Protein AF-A0A8T5HD40-F1 (afdb_monomer_lite)

Sequence (110 aa):
MDIWLLKLLSPSILRILAPLALILIGFLVEKHYTGRITMFANAIALVTFFMMFDQIPKWAIIYTNLVTALGVVGILSYALKWRLFEAYYTFGKLASSVVTGLIILTFSFT

pLDDT: mean 88.59, std 6.41, range [61.94, 96.31]

Secondary structure (DSSP, 8-state):
---HHHHHS-HHHHHHHHHHHHHHHHHHHTT---HHHHHHHHHHHHHHHHTT-S---HHHHHHHHHHHHHHHHHHHHHHTTPPPPHHHHHHHGGG-HHHHHHHHHHHHT-

Radius of gyration: 13.72 Å; chains: 1; bounding box: 36×22×33 Å

Structure (mmCIF, N/CA/C/O backbone):
data_AF-A0A8T5HD40-F1
#
_entry.id   AF-A0A8T5HD40-F1
#
loop_
_atom_site.group_PDB
_atom_site.id
_atom_site.type_symbol
_atom_site.label_atom_id
_atom_site.label_alt_id
_atom_site.label_comp_id
_atom_site.label_asym_id
_atom_site.label_entity_id
_atom_site.label_seq_id
_atom_site.pdbx_PDB_ins_code
_atom_site.Cartn_x
_atom_site.Cartn_y
_atom_site.Cartn_z
_atom_site.occupancy
_atom_site.B_iso_or_equiv
_atom_site.auth_seq_id
_atom_site.auth_comp_id
_atom_site.auth_asym_id
_atom_site.auth_atom_id
_atom_site.pdbx_PDB_model_num
ATOM 1 N N . MET A 1 1 ? -14.788 7.839 7.011 1.00 63.75 1 MET A N 1
ATOM 2 C CA . MET A 1 1 ? -13.569 6.995 7.003 1.00 63.75 1 MET A CA 1
ATOM 3 C C . MET A 1 1 ? -12.386 7.803 6.492 1.00 63.75 1 MET A C 1
ATOM 5 O O . MET A 1 1 ? -12.549 8.500 5.501 1.00 63.75 1 MET A O 1
ATOM 9 N N . ASP A 1 2 ? -11.219 7.719 7.139 1.00 86.94 2 ASP A N 1
ATOM 10 C CA . ASP A 1 2 ? -10.025 8.532 6.817 1.00 86.94 2 ASP A CA 1
ATOM 11 C C . ASP A 1 2 ? -8.983 7.841 5.921 1.00 86.94 2 ASP A C 1
ATOM 13 O O . ASP A 1 2 ? -7.892 8.370 5.699 1.00 86.94 2 ASP A O 1
ATOM 17 N N . ILE A 1 3 ? -9.323 6.680 5.356 1.00 88.19 3 ILE A N 1
ATOM 18 C CA . ILE A 1 3 ? -8.494 6.023 4.341 1.00 88.19 3 ILE A CA 1
ATOM 19 C C . ILE A 1 3 ? -8.555 6.858 3.057 1.00 88.19 3 ILE A C 1
ATOM 21 O O . ILE A 1 3 ? -9.631 7.057 2.490 1.00 88.19 3 ILE A O 1
ATOM 25 N N . TRP A 1 4 ? -7.409 7.359 2.597 1.00 90.50 4 TRP A N 1
ATOM 26 C CA . TRP A 1 4 ? -7.347 8.346 1.512 1.00 90.50 4 TRP A CA 1
ATOM 27 C C . TRP A 1 4 ? -7.891 7.805 0.194 1.00 90.50 4 TRP A C 1
ATOM 29 O O . TRP A 1 4 ? -8.632 8.500 -0.498 1.00 90.50 4 TRP A O 1
ATOM 39 N N . LEU A 1 5 ? -7.584 6.545 -0.121 1.00 85.06 5 LEU A N 1
ATOM 40 C CA . LEU A 1 5 ? -8.019 5.927 -1.371 1.00 85.06 5 LEU A CA 1
ATOM 41 C C . LEU A 1 5 ? -9.550 5.807 -1.455 1.00 85.06 5 LEU A C 1
ATOM 43 O O . LEU A 1 5 ? -10.115 5.971 -2.532 1.00 85.06 5 LEU A O 1
ATOM 47 N N . LEU A 1 6 ? -10.226 5.617 -0.315 1.00 87.25 6 LEU A N 1
ATOM 48 C CA . LEU A 1 6 ? -11.690 5.565 -0.245 1.00 87.25 6 LEU A CA 1
ATOM 49 C C . LEU A 1 6 ? -12.347 6.927 -0.462 1.00 87.25 6 LEU A C 1
ATOM 51 O O . LEU A 1 6 ? -13.470 6.987 -0.947 1.00 87.25 6 LEU A O 1
ATOM 55 N N . LYS A 1 7 ? -11.655 8.017 -0.112 1.00 88.06 7 LYS A N 1
ATOM 56 C CA . LYS A 1 7 ? -12.136 9.383 -0.365 1.00 88.06 7 LYS A CA 1
ATOM 57 C C . LYS A 1 7 ? -11.908 9.819 -1.811 1.00 88.06 7 LYS A C 1
ATOM 59 O O . LYS A 1 7 ? -12.662 10.638 -2.321 1.00 88.06 7 LYS A O 1
ATOM 64 N N . LEU A 1 8 ? -10.846 9.316 -2.439 1.00 89.12 8 LEU A N 1
ATOM 65 C CA . LEU A 1 8 ? -10.427 9.739 -3.775 1.00 89.12 8 LEU A CA 1
ATOM 66 C C . LEU A 1 8 ? -11.244 9.077 -4.893 1.00 89.12 8 LEU A C 1
ATOM 68 O O . LEU A 1 8 ? -11.436 9.674 -5.949 1.00 89.12 8 LEU A O 1
ATOM 72 N N . LEU A 1 9 ? -11.690 7.837 -4.685 1.00 88.62 9 LEU A N 1
ATOM 73 C CA . LEU A 1 9 ? -12.346 7.031 -5.713 1.00 88.62 9 LEU A CA 1
ATOM 74 C C . LEU A 1 9 ? -13.870 7.045 -5.568 1.00 88.62 9 LEU A C 1
ATOM 76 O O . LEU A 1 9 ? -14.409 7.072 -4.465 1.00 88.62 9 LEU A O 1
ATOM 80 N N . SER A 1 10 ? -14.577 6.971 -6.699 1.00 89.44 10 SER A N 1
ATOM 81 C CA . SER A 1 10 ? -16.037 6.848 -6.690 1.00 89.44 10 SER A CA 1
ATOM 82 C C . SER A 1 10 ? -16.480 5.460 -6.195 1.00 89.44 10 SER A C 1
ATOM 84 O O . SER A 1 10 ? -15.748 4.480 -6.375 1.00 89.44 10 SER A O 1
ATOM 86 N N . PRO A 1 11 ? -17.700 5.319 -5.636 1.00 86.69 11 PRO A N 1
ATOM 87 C CA . PRO A 1 11 ? -18.199 4.032 -5.141 1.00 86.69 11 PRO A CA 1
ATOM 88 C C . PRO A 1 11 ? -18.180 2.916 -6.193 1.00 86.69 11 PRO A C 1
ATOM 90 O O . PRO A 1 11 ? -17.875 1.767 -5.877 1.00 86.69 11 PRO A O 1
ATOM 93 N N . SER A 1 12 ? -18.464 3.251 -7.454 1.00 87.38 12 SER A N 1
ATOM 94 C CA . SER A 1 12 ? -18.420 2.301 -8.570 1.00 87.38 12 SER A CA 1
ATOM 95 C C . SER A 1 12 ? -17.008 1.771 -8.812 1.00 87.38 12 SER A C 1
ATOM 97 O O . SER A 1 12 ? -16.844 0.573 -9.019 1.00 87.38 12 SER A O 1
ATOM 99 N N . ILE A 1 13 ? -15.991 2.639 -8.738 1.00 86.31 13 ILE A N 1
ATOM 100 C CA . ILE A 1 13 ? -14.583 2.250 -8.908 1.00 86.31 13 ILE A CA 1
ATOM 101 C C . ILE A 1 13 ? -14.123 1.396 -7.726 1.00 86.31 13 ILE A C 1
ATOM 103 O O . ILE A 1 13 ? -13.447 0.389 -7.921 1.00 86.31 13 ILE A O 1
ATOM 107 N N . LEU A 1 14 ? -14.524 1.755 -6.506 1.00 87.94 14 LEU A N 1
ATOM 108 C CA . LEU A 1 14 ? -14.160 1.012 -5.303 1.00 87.94 14 LEU A CA 1
ATOM 109 C C . LEU A 1 14 ? -14.637 -0.451 -5.342 1.00 87.94 14 LEU A C 1
ATOM 111 O O . LEU A 1 14 ? -13.889 -1.343 -4.947 1.00 87.94 14 LEU A O 1
ATOM 115 N N . ARG A 1 15 ? -15.830 -0.725 -5.891 1.00 85.94 15 ARG A N 1
ATOM 116 C CA . ARG A 1 15 ? -16.360 -2.098 -6.047 1.00 85.94 15 ARG A CA 1
ATOM 117 C C . ARG A 1 15 ? -15.536 -2.975 -6.989 1.00 85.94 15 ARG A C 1
ATOM 119 O O . ARG A 1 15 ? -15.520 -4.191 -6.828 1.00 85.94 15 ARG A O 1
ATOM 126 N N . ILE A 1 16 ? -14.864 -2.371 -7.965 1.00 86.88 16 ILE A N 1
ATOM 127 C CA . ILE A 1 16 ? -14.035 -3.079 -8.949 1.00 86.88 16 ILE A CA 1
ATOM 128 C C . ILE A 1 16 ? -12.536 -2.917 -8.677 1.00 86.88 16 ILE A C 1
ATOM 130 O O . ILE A 1 16 ? -11.722 -3.390 -9.464 1.00 86.88 16 I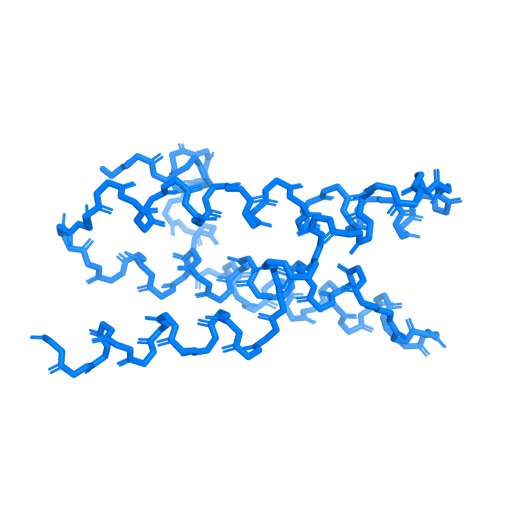LE A O 1
ATOM 134 N N . LEU A 1 17 ? -12.153 -2.294 -7.559 1.00 88.25 17 LEU A N 1
ATOM 135 C CA . LEU A 1 17 ? -10.762 -1.978 -7.242 1.00 88.25 17 LEU A CA 1
ATOM 136 C C . LEU A 1 17 ? -9.882 -3.232 -7.145 1.00 88.25 17 LEU A C 1
ATOM 138 O O . LEU A 1 17 ? -8.806 -3.263 -7.737 1.00 88.25 17 LEU A O 1
ATOM 142 N N . ALA A 1 18 ? -10.340 -4.273 -6.441 1.00 87.69 18 ALA A N 1
ATOM 143 C CA . ALA A 1 18 ? -9.610 -5.540 -6.341 1.00 87.69 18 ALA A CA 1
ATOM 144 C C . ALA A 1 18 ? -9.474 -6.254 -7.705 1.00 87.69 18 ALA A C 1
ATOM 146 O O . ALA A 1 18 ? -8.345 -6.578 -8.078 1.00 87.69 18 ALA A O 1
ATOM 147 N N . PRO A 1 19 ? -10.551 -6.439 -8.498 1.00 83.56 19 PRO A N 1
ATOM 148 C CA . PRO A 1 19 ? -10.439 -6.942 -9.869 1.00 83.56 19 PRO A CA 1
ATOM 149 C C . PRO A 1 19 ? -9.498 -6.122 -10.765 1.00 83.56 19 PRO A C 1
ATOM 151 O O . PRO A 1 19 ? -8.672 -6.694 -11.473 1.00 83.56 19 PRO A O 1
ATOM 154 N N . LEU A 1 20 ? -9.568 -4.787 -10.716 1.00 85.56 20 LEU A N 1
ATOM 155 C CA . LEU A 1 20 ? -8.677 -3.910 -11.484 1.00 85.56 20 LEU A CA 1
ATOM 156 C C . LEU A 1 20 ? -7.214 -4.079 -11.066 1.00 85.56 20 LEU A C 1
ATOM 158 O O . LEU A 1 20 ? -6.332 -4.162 -11.920 1.00 85.56 20 LEU A O 1
ATOM 162 N N . ALA A 1 21 ? -6.954 -4.159 -9.760 1.00 89.75 21 ALA A N 1
ATOM 163 C CA . ALA A 1 21 ? -5.618 -4.410 -9.242 1.00 89.75 21 ALA A CA 1
ATOM 164 C C . ALA A 1 21 ? -5.083 -5.768 -9.701 1.00 89.75 21 ALA A C 1
ATOM 166 O O . ALA A 1 21 ? -3.924 -5.851 -10.094 1.00 89.75 21 ALA A O 1
ATOM 167 N N . LEU A 1 22 ? -5.920 -6.809 -9.714 1.00 88.00 22 LEU A N 1
ATOM 168 C CA . LEU A 1 22 ? -5.541 -8.133 -10.204 1.00 88.00 22 LEU A CA 1
ATOM 169 C C . LEU A 1 22 ? -5.135 -8.099 -11.684 1.00 88.00 22 LEU A C 1
ATOM 171 O O . LEU A 1 22 ? -4.093 -8.651 -12.033 1.00 88.00 22 LEU A O 1
ATOM 175 N N . ILE A 1 23 ? -5.905 -7.415 -12.537 1.00 85.31 23 ILE A N 1
ATOM 176 C CA . ILE A 1 23 ? -5.574 -7.239 -13.963 1.00 85.31 23 ILE A CA 1
ATOM 177 C C . ILE A 1 23 ? -4.236 -6.508 -14.119 1.00 85.31 23 ILE A C 1
ATOM 179 O O . ILE A 1 23 ? -3.366 -6.953 -14.867 1.00 85.31 23 ILE A O 1
ATOM 183 N N . LEU A 1 24 ? -4.049 -5.407 -13.384 1.00 85.06 24 LEU A N 1
ATOM 184 C CA . LEU A 1 24 ? -2.817 -4.620 -13.422 1.00 85.06 24 LEU A CA 1
ATOM 185 C C . LEU A 1 24 ? -1.603 -5.440 -12.965 1.00 85.06 24 LEU A C 1
ATOM 187 O O . LEU A 1 24 ? -0.546 -5.384 -13.591 1.00 85.06 24 LEU A O 1
ATOM 191 N N . ILE A 1 25 ? -1.755 -6.212 -11.887 1.00 87.69 25 ILE A N 1
ATOM 192 C CA . ILE A 1 25 ? -0.725 -7.124 -11.389 1.00 87.69 25 ILE A CA 1
ATOM 193 C C . ILE A 1 25 ? -0.407 -8.171 -12.456 1.00 87.69 25 ILE A C 1
ATOM 195 O O . ILE A 1 25 ? 0.761 -8.312 -12.794 1.00 87.69 25 ILE A O 1
ATOM 199 N N . GLY A 1 26 ? -1.403 -8.853 -13.027 1.00 81.75 26 GLY A N 1
ATOM 200 C CA . GLY A 1 26 ? -1.191 -9.853 -14.080 1.00 81.75 26 GLY A CA 1
ATOM 201 C C . GLY A 1 26 ? -0.365 -9.294 -15.239 1.00 81.75 26 GLY A C 1
ATOM 202 O O . GLY A 1 26 ? 0.715 -9.804 -15.528 1.00 81.75 26 GLY A O 1
ATOM 203 N N . PHE A 1 27 ? -0.789 -8.151 -15.782 1.00 81.12 27 PHE A N 1
ATOM 204 C CA . PHE A 1 27 ? -0.093 -7.466 -16.872 1.00 81.12 27 PHE A CA 1
ATOM 205 C C . PHE A 1 27 ? 1.371 -7.113 -16.548 1.00 81.12 27 PHE A C 1
ATOM 207 O O . PHE A 1 27 ? 2.252 -7.211 -17.403 1.00 81.12 27 PHE A O 1
ATOM 214 N N . LEU A 1 28 ? 1.657 -6.686 -15.314 1.00 80.50 28 LEU A N 1
ATOM 215 C CA . LEU A 1 28 ? 3.011 -6.303 -14.904 1.00 80.50 28 LEU A CA 1
ATOM 216 C C . LEU A 1 28 ? 3.893 -7.510 -14.554 1.00 80.50 28 LEU A C 1
ATOM 218 O O . LEU A 1 28 ? 5.103 -7.477 -14.779 1.00 80.50 28 LEU A O 1
ATOM 222 N N . VAL A 1 29 ? 3.310 -8.567 -13.995 1.00 82.50 29 VAL A N 1
ATOM 223 C CA . VAL A 1 29 ? 4.034 -9.717 -13.436 1.00 82.50 29 VAL A CA 1
ATOM 224 C C . VAL A 1 29 ? 4.389 -10.762 -14.481 1.00 82.50 29 VAL A C 1
ATOM 226 O O . VAL A 1 29 ? 5.368 -11.479 -14.272 1.00 82.50 29 VAL A O 1
ATOM 229 N N . GLU A 1 30 ? 3.683 -10.803 -15.614 1.00 69.75 30 GLU A N 1
ATOM 230 C CA . GLU A 1 30 ? 3.966 -11.699 -16.750 1.00 69.75 30 GLU A CA 1
ATOM 231 C C . GLU A 1 30 ? 5.443 -11.705 -17.187 1.00 69.75 30 GLU A C 1
ATOM 233 O O . GLU A 1 30 ? 5.905 -12.665 -17.797 1.00 69.75 30 GLU A O 1
ATOM 238 N N . LYS A 1 31 ? 6.213 -10.665 -16.836 1.00 63.88 31 LYS A N 1
ATOM 239 C CA . LYS A 1 31 ? 7.665 -10.609 -17.044 1.00 63.88 31 LYS A CA 1
ATOM 240 C C . LYS A 1 31 ? 8.462 -10.986 -15.795 1.00 63.88 31 LYS A C 1
ATOM 242 O O . LYS A 1 31 ? 9.294 -11.884 -15.868 1.00 63.88 31 LYS A O 1
ATOM 247 N N . HIS A 1 32 ? 8.232 -10.312 -14.659 1.00 74.06 32 HIS A N 1
ATOM 248 C CA . HIS A 1 32 ? 8.932 -10.581 -13.394 1.00 74.06 32 HIS A CA 1
ATOM 249 C C . HIS A 1 32 ? 8.108 -10.178 -12.163 1.00 74.06 32 HIS A C 1
ATOM 251 O O . HIS A 1 32 ? 7.771 -9.001 -11.997 1.00 74.06 32 HIS A O 1
ATOM 257 N N . TYR A 1 33 ? 7.893 -11.116 -11.236 1.00 73.75 33 TYR A N 1
ATOM 258 C CA . TYR A 1 33 ? 7.319 -10.820 -9.922 1.00 73.75 33 TYR A CA 1
ATOM 259 C C . TYR A 1 33 ? 8.359 -10.162 -9.008 1.00 73.75 33 TYR A C 1
ATOM 261 O O . TYR A 1 33 ? 9.460 -10.680 -8.829 1.00 73.75 33 TYR A O 1
ATOM 269 N N . THR A 1 34 ? 8.024 -9.014 -8.414 1.00 83.69 34 THR A N 1
ATOM 270 C CA . THR A 1 34 ? 8.912 -8.309 -7.474 1.00 83.69 34 THR A CA 1
ATOM 271 C C . THR A 1 34 ? 8.144 -7.853 -6.242 1.00 83.69 34 THR A C 1
ATOM 273 O O . THR A 1 34 ? 6.940 -7.613 -6.311 1.00 83.69 34 THR A O 1
ATOM 276 N N . GLY A 1 35 ? 8.850 -7.645 -5.125 1.00 83.25 35 GLY A N 1
ATOM 277 C CA . GLY A 1 35 ? 8.230 -7.200 -3.870 1.00 83.25 35 GLY A CA 1
ATOM 278 C C . GLY A 1 35 ? 7.430 -5.894 -3.986 1.00 83.25 35 GLY A C 1
ATOM 279 O O . GLY A 1 35 ? 6.483 -5.697 -3.236 1.00 83.25 35 GLY A O 1
ATOM 280 N N . ARG A 1 36 ? 7.745 -5.029 -4.962 1.00 89.94 36 ARG A N 1
ATOM 281 C CA . ARG A 1 36 ? 6.984 -3.801 -5.264 1.00 89.94 36 ARG A CA 1
ATOM 282 C C . ARG A 1 36 ? 5.544 -4.091 -5.684 1.00 89.94 36 ARG A C 1
ATOM 284 O O . ARG A 1 36 ? 4.634 -3.377 -5.276 1.00 89.94 36 ARG A O 1
ATOM 291 N N . ILE A 1 37 ? 5.347 -5.154 -6.463 1.00 90.50 37 ILE A N 1
ATOM 292 C CA . ILE A 1 37 ? 4.018 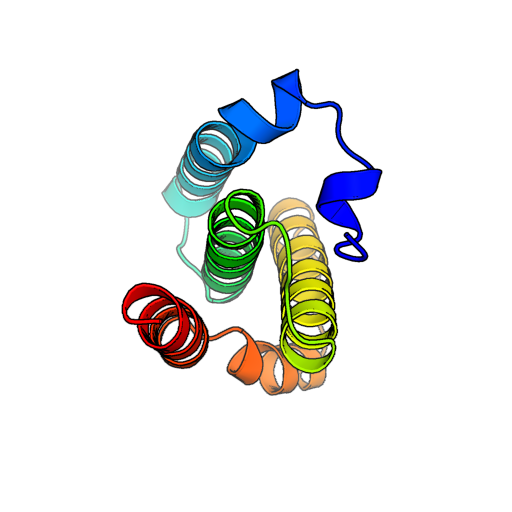-5.590 -6.890 1.00 90.50 37 ILE A CA 1
ATOM 293 C C . ILE A 1 37 ? 3.249 -6.175 -5.704 1.00 90.50 37 ILE A C 1
ATOM 295 O O . ILE A 1 37 ? 2.084 -5.842 -5.503 1.00 90.50 37 ILE A O 1
ATOM 299 N N . THR A 1 38 ? 3.920 -6.966 -4.864 1.00 90.25 38 THR A N 1
ATOM 300 C CA . THR A 1 38 ? 3.332 -7.510 -3.634 1.00 90.25 38 THR A CA 1
ATOM 301 C C . THR A 1 38 ? 2.857 -6.406 -2.688 1.00 90.25 38 THR A C 1
ATOM 303 O O . THR A 1 38 ? 1.752 -6.485 -2.163 1.00 90.25 38 THR A O 1
ATOM 306 N N . MET A 1 39 ? 3.651 -5.345 -2.500 1.00 93.19 39 MET A N 1
ATOM 307 C CA . MET A 1 39 ? 3.260 -4.200 -1.664 1.00 93.19 39 MET A CA 1
ATOM 308 C C . MET A 1 39 ? 1.991 -3.516 -2.182 1.00 93.19 39 MET A C 1
ATOM 310 O O . MET A 1 39 ? 1.119 -3.162 -1.391 1.00 93.19 39 MET A O 1
ATOM 314 N N . PHE A 1 40 ? 1.860 -3.360 -3.502 1.00 95.06 40 PHE A N 1
ATOM 315 C CA . PHE A 1 40 ? 0.637 -2.835 -4.105 1.00 95.06 40 PHE A CA 1
ATOM 316 C C . PHE A 1 40 ? -0.559 -3.770 -3.890 1.00 95.06 40 PHE A C 1
ATOM 318 O O . PHE A 1 40 ? -1.615 -3.314 -3.463 1.00 95.06 40 PHE A O 1
ATOM 325 N N . ALA A 1 41 ? -0.390 -5.075 -4.111 1.00 94.50 41 ALA A N 1
ATOM 326 C CA . ALA A 1 41 ? -1.448 -6.055 -3.868 1.00 94.50 41 ALA A CA 1
ATOM 327 C C . ALA A 1 41 ? -1.954 -6.001 -2.414 1.00 94.50 41 ALA A C 1
ATOM 329 O O . ALA A 1 41 ? -3.158 -5.942 -2.169 1.00 94.50 41 ALA A O 1
ATOM 330 N N . ASN A 1 42 ? -1.028 -5.934 -1.455 1.00 94.50 42 ASN A N 1
ATOM 331 C CA . ASN A 1 42 ? -1.331 -5.847 -0.028 1.00 94.50 42 ASN A CA 1
ATOM 332 C C . ASN A 1 42 ? -2.050 -4.537 0.342 1.00 94.50 42 ASN A C 1
ATOM 334 O O . ASN A 1 42 ? -2.984 -4.556 1.142 1.00 94.50 42 ASN A O 1
ATOM 338 N N . ALA A 1 43 ? -1.669 -3.409 -0.267 1.00 95.75 43 ALA A N 1
ATOM 339 C CA . ALA A 1 43 ? -2.392 -2.148 -0.110 1.00 95.75 43 ALA A CA 1
ATOM 340 C C . ALA A 1 43 ? -3.856 -2.268 -0.541 1.00 95.75 43 ALA A C 1
ATOM 342 O O . ALA A 1 43 ? -4.756 -1.874 0.199 1.00 95.75 43 ALA A O 1
ATOM 343 N N . ILE A 1 44 ? -4.098 -2.844 -1.720 1.00 96.31 44 ILE A N 1
ATOM 344 C CA . ILE A 1 44 ? -5.457 -3.025 -2.231 1.00 96.31 44 ILE A CA 1
ATOM 345 C C . ILE A 1 44 ? -6.250 -3.990 -1.346 1.00 96.31 44 ILE A C 1
ATOM 347 O O . ILE A 1 44 ? -7.414 -3.715 -1.057 1.00 96.31 44 ILE A O 1
ATOM 351 N N . ALA A 1 45 ? -5.625 -5.062 -0.853 1.00 94.62 45 ALA A N 1
ATOM 352 C CA . ALA A 1 45 ? -6.256 -5.978 0.094 1.00 94.62 45 ALA A CA 1
ATOM 353 C C . ALA A 1 45 ? -6.719 -5.254 1.370 1.00 94.62 45 ALA A C 1
ATOM 355 O O . ALA A 1 45 ? -7.876 -5.390 1.753 1.00 94.62 45 ALA A O 1
ATOM 356 N N . LEU A 1 46 ? -5.869 -4.421 1.985 1.00 94.38 46 LEU A N 1
ATOM 357 C CA . LEU A 1 46 ? -6.242 -3.649 3.180 1.00 94.38 46 LEU A CA 1
ATOM 358 C C . LEU A 1 46 ? -7.370 -2.660 2.898 1.00 94.38 46 LEU A C 1
ATOM 360 O O . LEU A 1 46 ? -8.334 -2.598 3.657 1.00 94.38 46 LEU A O 1
ATOM 364 N N . VAL A 1 47 ? -7.262 -1.889 1.812 1.00 94.56 47 VAL A N 1
ATOM 365 C CA . VAL A 1 47 ? -8.272 -0.881 1.468 1.00 94.56 47 VAL A CA 1
ATOM 366 C C . VAL A 1 47 ? -9.624 -1.546 1.232 1.00 94.56 47 VAL A C 1
ATOM 368 O O . VAL A 1 47 ? -10.617 -1.109 1.804 1.00 94.56 47 VAL A O 1
ATOM 371 N N . THR A 1 48 ? -9.664 -2.608 0.428 1.00 93.69 48 THR A N 1
ATOM 372 C CA . THR A 1 48 ? -10.915 -3.309 0.102 1.00 93.69 48 THR A CA 1
ATOM 373 C C . THR A 1 48 ? -11.488 -4.075 1.289 1.00 93.69 48 THR A C 1
ATOM 375 O O . THR A 1 48 ? -12.704 -4.101 1.449 1.00 93.69 48 THR A O 1
ATOM 378 N N . PHE A 1 49 ? -10.644 -4.624 2.164 1.00 93.12 49 PHE A N 1
ATOM 379 C CA . PHE A 1 49 ? -11.094 -5.246 3.405 1.00 93.12 49 PHE A CA 1
ATOM 380 C C . PHE A 1 49 ? -11.749 -4.223 4.341 1.00 93.12 49 PHE A C 1
ATOM 382 O O . PHE A 1 49 ? -12.893 -4.392 4.760 1.00 93.12 49 PHE A O 1
ATOM 389 N N . PHE A 1 50 ? -11.060 -3.112 4.614 1.00 93.12 50 PHE A N 1
ATOM 390 C CA . PHE A 1 50 ? -11.558 -2.092 5.533 1.00 93.12 50 PHE A CA 1
ATOM 391 C C . PHE A 1 50 ? -12.746 -1.291 4.987 1.00 93.12 50 PHE A C 1
ATOM 393 O O . PHE A 1 50 ? -13.445 -0.661 5.773 1.00 93.12 50 PHE A O 1
ATOM 400 N N . MET A 1 51 ? -13.040 -1.344 3.683 1.00 89.69 51 MET A N 1
ATOM 401 C CA . MET A 1 51 ? -14.281 -0.783 3.127 1.00 89.69 51 MET A CA 1
ATOM 402 C C . MET A 1 51 ? -15.557 -1.339 3.758 1.00 89.69 51 MET A C 1
ATOM 404 O O . MET A 1 51 ? -16.581 -0.665 3.714 1.00 89.69 51 MET A O 1
ATOM 408 N N . MET A 1 52 ? -15.511 -2.559 4.293 1.00 86.62 52 MET A N 1
ATOM 409 C CA . MET A 1 52 ? -16.681 -3.238 4.855 1.00 86.62 52 MET A CA 1
ATOM 410 C C . MET A 1 52 ? -16.974 -2.834 6.309 1.00 86.62 52 MET A C 1
ATOM 412 O O . MET A 1 52 ? -17.962 -3.293 6.871 1.00 86.62 52 MET A O 1
ATOM 416 N N . PHE A 1 53 ? -16.130 -1.995 6.919 1.00 88.00 53 PHE A N 1
ATOM 417 C CA . PHE A 1 53 ? -16.224 -1.615 8.327 1.00 88.00 53 PHE A CA 1
ATOM 418 C C . PHE A 1 53 ? -16.655 -0.154 8.483 1.00 88.00 53 PHE A C 1
ATOM 420 O O . PHE A 1 53 ? -16.013 0.752 7.951 1.00 88.00 53 PHE A O 1
ATOM 427 N N . ASP A 1 54 ? -17.681 0.090 9.300 1.00 83.88 54 ASP A N 1
ATOM 428 C CA . ASP A 1 54 ? -18.141 1.450 9.614 1.00 83.88 54 ASP A CA 1
ATOM 429 C C . ASP A 1 54 ? -17.182 2.191 10.560 1.00 83.88 54 ASP A C 1
ATOM 431 O O . ASP A 1 54 ? -16.996 3.409 10.464 1.00 83.88 54 ASP A O 1
ATOM 435 N N . GLN A 1 55 ? -16.543 1.455 11.474 1.00 86.38 55 GLN A N 1
ATOM 436 C CA . GLN A 1 55 ? -15.596 1.991 12.447 1.00 86.38 55 GLN A CA 1
ATOM 437 C C . GLN A 1 55 ? -14.255 1.272 12.342 1.00 86.38 55 GLN A C 1
ATOM 439 O O . GLN A 1 55 ? -14.166 0.057 12.482 1.00 86.38 55 GLN A O 1
ATOM 444 N N . ILE A 1 56 ? -13.194 2.049 12.121 1.00 90.38 56 ILE A N 1
ATOM 445 C CA . ILE A 1 56 ? -11.824 1.547 12.012 1.00 90.38 56 ILE A CA 1
ATOM 446 C C . ILE A 1 56 ? -10.968 2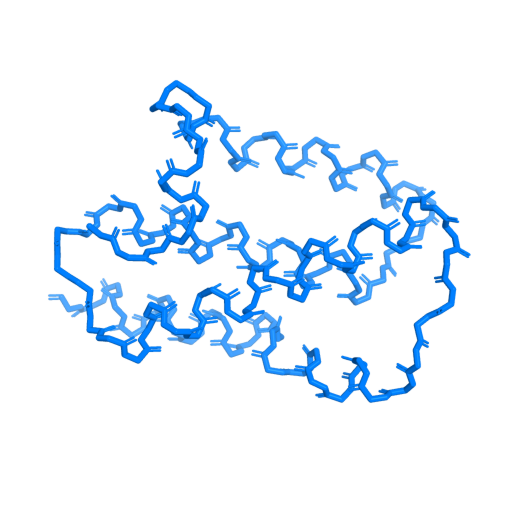.315 13.021 1.00 90.38 56 ILE A C 1
ATOM 448 O O . ILE A 1 56 ? -10.995 3.552 13.023 1.00 90.38 56 ILE A O 1
ATOM 452 N N . PRO A 1 57 ? -10.183 1.638 13.8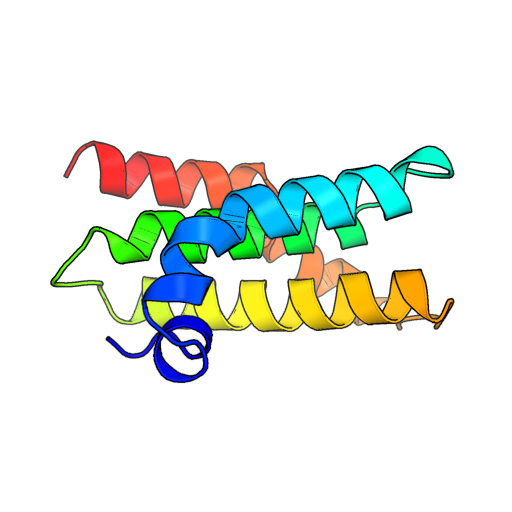74 1.00 91.25 57 PRO A N 1
ATOM 453 C CA . PRO A 1 57 ? -9.309 2.321 14.812 1.00 91.25 57 PRO A CA 1
ATOM 454 C C . PRO A 1 57 ? -8.226 3.110 14.066 1.00 91.25 57 PRO A C 1
ATOM 456 O O . PRO A 1 57 ? -7.681 2.668 13.053 1.00 91.25 57 PRO A O 1
ATOM 459 N N . LYS A 1 58 ? -7.874 4.288 14.595 1.00 92.44 58 LYS A N 1
ATOM 460 C CA . LYS A 1 58 ? -6.983 5.260 13.928 1.00 92.44 58 LYS A CA 1
ATOM 461 C C . LYS A 1 58 ? -5.648 4.664 13.470 1.00 92.44 58 LYS A C 1
ATOM 463 O O . LYS A 1 58 ? -5.163 5.014 12.398 1.00 92.44 58 LYS A O 1
ATOM 468 N N . TRP A 1 59 ? -5.064 3.757 14.252 1.00 92.94 59 TRP A N 1
ATOM 469 C CA . TRP A 1 59 ? -3.790 3.122 13.907 1.00 92.94 59 TRP A CA 1
ATOM 470 C C . TRP A 1 59 ? -3.887 2.284 12.620 1.00 92.94 59 TRP A C 1
ATOM 472 O O . TRP A 1 59 ? -2.972 2.328 11.800 1.00 92.94 59 TRP A O 1
ATOM 482 N N . ALA A 1 60 ? -5.007 1.586 12.400 1.00 92.19 60 ALA A N 1
ATOM 483 C CA . ALA A 1 60 ? -5.222 0.756 11.216 1.00 92.19 60 ALA A CA 1
ATOM 484 C C . ALA A 1 60 ? -5.437 1.621 9.967 1.00 92.19 60 ALA A C 1
ATOM 486 O O . ALA A 1 60 ? -4.957 1.283 8.884 1.00 92.19 60 ALA A O 1
ATOM 487 N N . ILE A 1 61 ? -6.070 2.790 10.126 1.00 93.81 61 ILE A N 1
ATOM 488 C CA . ILE A 1 61 ? -6.192 3.797 9.063 1.00 93.81 61 ILE A CA 1
ATOM 489 C C . ILE A 1 61 ? -4.807 4.308 8.648 1.00 93.81 61 ILE A C 1
ATOM 491 O O . ILE A 1 61 ? -4.485 4.322 7.460 1.00 93.81 61 ILE A O 1
ATOM 495 N N . ILE A 1 62 ? -3.975 4.704 9.619 1.00 94.62 62 ILE A N 1
ATOM 496 C CA . ILE A 1 62 ? -2.614 5.202 9.360 1.00 9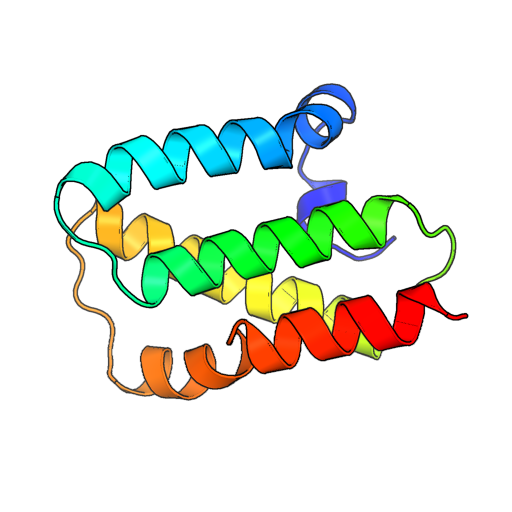4.62 62 ILE A CA 1
ATOM 497 C C . ILE A 1 62 ? -1.784 4.129 8.654 1.00 94.62 62 ILE A C 1
ATOM 499 O O . ILE A 1 62 ? -1.156 4.413 7.634 1.00 94.62 62 ILE A O 1
ATOM 503 N N . TYR A 1 63 ? -1.825 2.895 9.160 1.00 94.69 63 TYR A N 1
ATOM 504 C CA . TYR A 1 63 ? -1.127 1.766 8.555 1.00 94.69 63 TYR A CA 1
ATOM 505 C C . TYR A 1 63 ? -1.583 1.526 7.109 1.00 94.69 63 TYR A C 1
ATOM 507 O O . TYR A 1 63 ? -0.751 1.458 6.206 1.00 94.69 63 TYR A O 1
ATOM 515 N N . THR A 1 64 ? -2.896 1.488 6.867 1.00 95.25 64 THR A N 1
ATOM 516 C CA . THR A 1 64 ? -3.462 1.285 5.524 1.00 95.25 64 THR A CA 1
ATOM 517 C C . THR A 1 64 ? -3.034 2.393 4.563 1.00 95.25 64 THR A C 1
ATOM 519 O O . THR A 1 64 ? -2.632 2.102 3.437 1.00 95.25 64 THR A O 1
ATOM 522 N N . ASN A 1 65 ? -3.044 3.656 4.998 1.00 96.25 65 ASN A N 1
ATOM 523 C CA . ASN A 1 65 ? -2.586 4.782 4.179 1.00 96.25 65 ASN A CA 1
ATOM 524 C C . ASN A 1 65 ? -1.081 4.694 3.866 1.00 96.25 65 ASN A C 1
ATOM 526 O O . ASN A 1 65 ? -0.684 4.927 2.724 1.00 96.25 65 ASN A O 1
ATOM 530 N N . LEU A 1 66 ? -0.248 4.310 4.839 1.00 95.12 66 LEU A N 1
ATOM 531 C CA . LEU A 1 66 ? 1.195 4.140 4.642 1.00 95.12 66 LEU A CA 1
ATOM 532 C C . LEU A 1 66 ? 1.504 3.009 3.651 1.00 95.12 66 LEU A C 1
ATOM 534 O O . LEU A 1 66 ? 2.265 3.209 2.704 1.00 95.12 66 LEU A O 1
ATOM 538 N N . VAL A 1 67 ? 0.872 1.845 3.822 1.00 95.31 67 VAL A N 1
ATOM 539 C CA . VAL A 1 67 ? 1.010 0.713 2.891 1.00 95.31 67 VAL A CA 1
ATOM 540 C C . VAL A 1 67 ? 0.495 1.090 1.502 1.00 95.31 67 VAL A C 1
ATOM 542 O O . VAL A 1 67 ? 1.142 0.768 0.509 1.00 95.31 67 VAL A O 1
ATOM 545 N N . THR A 1 68 ? -0.603 1.845 1.417 1.00 95.75 68 THR A N 1
ATOM 546 C CA . THR A 1 68 ? -1.130 2.357 0.143 1.00 95.75 68 THR A CA 1
ATOM 547 C C . THR A 1 68 ? -0.140 3.276 -0.560 1.00 95.75 68 THR A C 1
ATOM 549 O O . THR A 1 68 ? 0.128 3.079 -1.744 1.00 95.75 68 THR A O 1
ATOM 552 N N . ALA A 1 69 ? 0.462 4.230 0.151 1.00 95.38 69 ALA A N 1
ATOM 553 C CA . ALA A 1 69 ? 1.475 5.110 -0.422 1.00 95.38 69 ALA A CA 1
ATOM 554 C C . ALA A 1 69 ? 2.685 4.314 -0.945 1.00 95.38 69 ALA A C 1
ATOM 556 O O . ALA A 1 69 ? 3.117 4.517 -2.082 1.00 95.38 69 ALA A O 1
ATOM 557 N N . LEU A 1 70 ? 3.189 3.358 -0.156 1.00 95.12 70 LEU A N 1
ATOM 558 C CA . LEU A 1 70 ? 4.296 2.488 -0.564 1.00 95.12 70 LEU A CA 1
ATOM 559 C C . LEU A 1 70 ? 3.934 1.622 -1.775 1.00 95.12 70 LEU A C 1
ATOM 561 O O . LEU A 1 70 ? 4.750 1.494 -2.689 1.00 95.12 70 LEU A O 1
ATOM 565 N N . GLY A 1 71 ? 2.726 1.060 -1.804 1.00 94.69 71 GLY A N 1
ATOM 566 C CA . GLY A 1 71 ? 2.218 0.249 -2.906 1.00 94.69 71 GLY A CA 1
ATOM 567 C C . GLY A 1 71 ? 2.092 1.043 -4.205 1.00 94.69 71 GLY A C 1
ATOM 568 O O . GLY A 1 71 ? 2.584 0.599 -5.241 1.00 94.69 71 GLY A O 1
ATOM 569 N N . VAL A 1 72 ? 1.510 2.246 -4.148 1.00 94.81 72 VAL A N 1
ATOM 570 C CA . VAL A 1 72 ? 1.377 3.143 -5.310 1.00 94.81 72 VAL A CA 1
ATOM 571 C C . VAL A 1 72 ? 2.749 3.571 -5.838 1.00 94.81 72 VAL A C 1
ATOM 573 O O . VAL A 1 72 ? 3.013 3.450 -7.033 1.00 94.81 72 VAL A O 1
ATOM 576 N N . VAL A 1 73 ? 3.666 4.001 -4.966 1.00 94.81 73 VAL A N 1
ATOM 577 C CA . VAL A 1 73 ? 5.044 4.334 -5.378 1.00 94.81 73 VAL A CA 1
ATOM 578 C C . VAL A 1 73 ? 5.750 3.110 -5.970 1.00 94.81 73 VAL A C 1
ATOM 580 O O . VAL A 1 73 ? 6.437 3.213 -6.988 1.00 94.81 73 VAL A O 1
ATOM 583 N N . GLY A 1 74 ? 5.549 1.935 -5.372 1.00 93.25 74 GLY A N 1
ATOM 584 C CA . GLY A 1 74 ? 6.131 0.674 -5.816 1.00 93.25 74 GLY A CA 1
ATOM 585 C C . GLY A 1 74 ? 5.717 0.309 -7.229 1.00 93.25 74 GLY A C 1
ATOM 586 O O . GLY A 1 74 ? 6.585 0.091 -8.079 1.00 93.25 74 GLY A O 1
ATOM 587 N N . ILE A 1 75 ? 4.412 0.295 -7.494 1.00 93.00 75 ILE A N 1
ATOM 588 C CA . ILE A 1 75 ? 3.884 -0.083 -8.803 1.00 93.00 75 ILE A CA 1
ATOM 589 C C . ILE A 1 75 ? 4.223 0.947 -9.882 1.00 93.00 75 ILE A C 1
ATOM 591 O O . ILE A 1 75 ? 4.631 0.556 -10.975 1.00 93.00 75 ILE A O 1
ATOM 595 N N . LEU A 1 76 ? 4.178 2.247 -9.564 1.00 93.19 76 LEU A N 1
ATOM 596 C CA . LEU A 1 76 ? 4.594 3.302 -10.493 1.00 93.19 76 LEU A CA 1
ATOM 597 C C . LEU A 1 76 ? 6.082 3.185 -10.829 1.00 93.19 76 LEU A C 1
ATOM 599 O O . LEU A 1 76 ? 6.452 3.227 -12.000 1.00 93.19 76 LEU A O 1
ATOM 603 N N . SER A 1 77 ? 6.938 2.958 -9.827 1.00 92.88 77 SER A N 1
ATOM 604 C CA . SER A 1 77 ? 8.373 2.766 -10.064 1.00 92.88 77 SER A CA 1
ATOM 605 C C . SER A 1 77 ? 8.660 1.532 -10.917 1.00 92.88 77 SER A C 1
ATOM 607 O O . SER A 1 77 ? 9.603 1.534 -11.704 1.00 92.88 77 SER A O 1
ATOM 609 N N . TYR A 1 78 ? 7.860 0.473 -10.771 1.00 90.44 78 TYR A N 1
ATOM 610 C CA . TYR A 1 78 ? 8.006 -0.736 -11.567 1.00 90.44 78 TYR A CA 1
ATOM 611 C C . TYR A 1 78 ? 7.605 -0.469 -13.021 1.00 90.44 78 TYR A C 1
ATOM 613 O O . TYR A 1 78 ? 8.388 -0.745 -13.929 1.00 90.44 78 TYR A O 1
ATOM 621 N N . ALA A 1 79 ? 6.435 0.140 -13.235 1.00 88.62 79 ALA A N 1
ATOM 622 C CA . ALA A 1 79 ? 5.928 0.468 -14.565 1.00 88.62 79 ALA A CA 1
ATOM 623 C C . ALA A 1 79 ? 6.852 1.439 -15.322 1.00 88.62 79 ALA A C 1
ATOM 625 O O . ALA A 1 79 ? 7.133 1.242 -16.502 1.00 88.62 79 ALA A O 1
ATOM 626 N N . LEU A 1 80 ? 7.378 2.451 -14.627 1.00 91.56 80 LEU A N 1
ATOM 627 C CA . LEU A 1 80 ? 8.255 3.483 -15.193 1.00 91.56 80 LEU A CA 1
ATOM 628 C C . LEU A 1 80 ? 9.745 3.104 -15.165 1.00 91.56 80 LEU A C 1
ATOM 630 O O . LEU A 1 80 ? 10.591 3.895 -15.579 1.00 91.56 80 LEU A O 1
ATOM 634 N N . LYS A 1 81 ? 10.083 1.899 -14.680 1.00 88.50 81 LYS A N 1
ATOM 635 C CA . LYS A 1 81 ? 11.462 1.400 -14.511 1.00 88.50 81 LYS A CA 1
ATOM 636 C C . LYS A 1 81 ? 12.357 2.330 -13.678 1.00 88.50 81 LYS A C 1
ATOM 638 O O . LYS A 1 81 ? 13.568 2.396 -13.885 1.00 88.50 81 LYS A O 1
ATOM 643 N N . TRP A 1 82 ? 11.777 3.032 -12.711 1.00 91.88 82 TRP A N 1
ATOM 644 C CA . TRP A 1 82 ? 12.519 3.890 -11.798 1.00 91.88 82 TRP A CA 1
ATOM 645 C C . TRP A 1 82 ? 13.228 3.075 -10.721 1.00 91.88 82 TRP A C 1
ATOM 647 O O . TRP A 1 82 ? 12.692 2.109 -10.161 1.00 91.88 82 TRP A O 1
ATOM 657 N N . ARG A 1 83 ? 14.455 3.495 -10.409 1.00 88.94 83 ARG A N 1
ATOM 658 C CA . ARG A 1 83 ? 15.227 2.948 -9.300 1.00 88.94 83 ARG A CA 1
ATOM 659 C C . ARG A 1 83 ? 14.808 3.655 -8.015 1.00 88.94 83 ARG A C 1
ATOM 661 O O . ARG A 1 83 ? 14.908 4.871 -7.914 1.00 88.94 83 ARG A O 1
ATOM 668 N N . LEU A 1 84 ? 14.353 2.878 -7.040 1.00 90.06 84 LEU A N 1
ATOM 669 C CA . LEU A 1 84 ? 14.067 3.367 -5.694 1.00 90.06 84 LEU A CA 1
ATOM 670 C C . LEU A 1 84 ? 15.291 3.174 -4.792 1.00 90.06 84 LEU A C 1
ATOM 672 O O . LEU A 1 84 ? 16.055 2.222 -4.972 1.00 90.06 84 LEU A O 1
ATOM 676 N N . PHE A 1 85 ? 15.467 4.079 -3.830 1.00 90.56 85 PHE A N 1
ATOM 677 C CA . PHE A 1 85 ? 16.524 3.998 -2.819 1.00 90.56 85 PHE A CA 1
ATOM 678 C C . PHE A 1 85 ? 16.299 2.815 -1.867 1.00 90.56 85 PHE A C 1
ATOM 680 O O . PHE A 1 85 ? 15.164 2.402 -1.641 1.00 90.56 85 PHE A O 1
ATOM 687 N N . GLU A 1 86 ? 17.365 2.296 -1.253 1.00 88.50 86 GLU A N 1
ATOM 688 C CA . GLU A 1 86 ? 17.288 1.133 -0.351 1.00 88.50 86 GLU A CA 1
ATOM 689 C C . GLU A 1 86 ? 16.315 1.330 0.816 1.00 88.50 86 GLU A C 1
ATOM 691 O O . GLU A 1 86 ? 15.588 0.406 1.179 1.00 88.50 86 GLU A O 1
ATOM 696 N N . ALA A 1 87 ? 16.225 2.557 1.338 1.00 88.38 87 ALA A N 1
ATOM 697 C CA . ALA A 1 87 ? 15.292 2.912 2.401 1.00 88.38 87 ALA A CA 1
ATOM 698 C C . ALA A 1 87 ? 13.839 2.539 2.061 1.00 88.38 87 ALA A C 1
ATOM 700 O O . ALA A 1 87 ? 13.119 2.048 2.929 1.00 88.38 87 ALA A O 1
ATOM 701 N N . TYR A 1 88 ? 13.422 2.682 0.796 1.00 91.75 88 TYR A N 1
ATOM 702 C CA . TYR A 1 88 ? 12.086 2.280 0.353 1.00 91.75 88 TYR A CA 1
ATOM 703 C C . TYR A 1 88 ? 11.824 0.793 0.619 1.00 91.75 88 TYR A C 1
ATOM 705 O O . TYR A 1 88 ? 10.760 0.435 1.116 1.00 91.75 88 TYR A O 1
ATOM 713 N N . TYR A 1 89 ? 12.798 -0.075 0.338 1.00 87.69 89 TYR A N 1
ATOM 714 C CA . TYR A 1 89 ? 12.653 -1.516 0.552 1.00 87.69 89 TYR A CA 1
ATOM 715 C C . TYR A 1 89 ? 12.650 -1.879 2.038 1.00 87.69 89 TYR A C 1
ATOM 717 O O . TYR A 1 89 ? 11.950 -2.809 2.437 1.00 87.69 89 TYR A O 1
ATOM 725 N N . THR A 1 90 ? 13.367 -1.121 2.870 1.00 87.94 90 THR A N 1
ATOM 726 C CA . THR A 1 90 ? 13.315 -1.268 4.330 1.00 87.94 90 THR A CA 1
ATOM 727 C C . THR A 1 90 ? 11.929 -0.928 4.868 1.00 87.94 90 THR A C 1
ATOM 729 O O . THR A 1 90 ? 11.347 -1.744 5.583 1.00 87.94 90 THR A O 1
ATOM 732 N N . PHE A 1 91 ? 11.355 0.211 4.468 1.00 87.81 91 PHE A N 1
ATOM 733 C CA . PHE A 1 91 ? 9.977 0.566 4.831 1.00 87.81 91 PHE A CA 1
ATOM 734 C C . PHE A 1 91 ? 8.954 -0.402 4.225 1.00 87.81 91 PHE A C 1
ATOM 736 O O . PHE A 1 91 ? 7.971 -0.753 4.874 1.00 87.81 91 PHE A O 1
ATOM 743 N N . GLY A 1 92 ? 9.225 -0.918 3.025 1.00 86.75 92 GLY A N 1
ATOM 744 C CA . GLY A 1 92 ? 8.396 -1.901 2.334 1.00 86.75 92 GLY A CA 1
ATOM 745 C C . GLY A 1 92 ? 8.196 -3.214 3.096 1.00 86.75 92 GLY A C 1
ATOM 746 O O . GLY A 1 92 ? 7.185 -3.883 2.895 1.00 86.75 92 GLY A O 1
ATOM 747 N N . LYS A 1 93 ? 9.086 -3.567 4.036 1.00 88.00 93 LYS A N 1
ATOM 748 C CA . LYS A 1 93 ? 8.899 -4.737 4.917 1.00 88.00 93 LYS A CA 1
ATOM 749 C C . LYS A 1 93 ? 7.636 -4.630 5.780 1.00 88.00 93 LYS A C 1
ATOM 751 O O . LYS A 1 93 ? 7.004 -5.649 6.061 1.00 88.00 93 LYS A O 1
ATOM 756 N N . LEU A 1 94 ? 7.235 -3.409 6.149 1.00 87.94 94 LEU A N 1
ATOM 757 C CA . LEU A 1 94 ? 5.992 -3.152 6.886 1.00 87.94 94 LEU A CA 1
ATOM 758 C C . LEU A 1 94 ? 4.750 -3.480 6.048 1.00 87.94 94 LEU A C 1
ATOM 760 O O . LEU A 1 94 ? 3.720 -3.847 6.603 1.00 87.94 94 LEU A O 1
ATOM 764 N N . ALA A 1 95 ? 4.870 -3.393 4.722 1.00 89.56 95 ALA A N 1
ATOM 765 C CA . ALA A 1 95 ? 3.851 -3.751 3.740 1.00 89.56 95 ALA A CA 1
ATOM 766 C C . ALA A 1 95 ? 3.973 -5.213 3.263 1.00 89.56 95 ALA A C 1
ATOM 768 O O . ALA A 1 95 ? 3.488 -5.556 2.184 1.00 89.56 95 ALA A O 1
ATOM 769 N N . SER A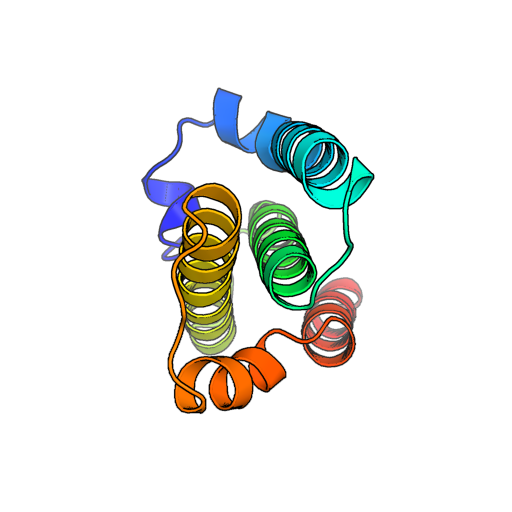 1 96 ? 4.652 -6.084 4.019 1.00 90.81 96 SER A N 1
ATOM 770 C CA . SER A 1 96 ? 4.754 -7.507 3.682 1.00 90.81 96 SER A CA 1
ATOM 771 C C . SER A 1 96 ? 3.412 -8.225 3.838 1.00 90.81 96 SER A C 1
ATOM 773 O O . SER A 1 96 ? 2.585 -7.866 4.678 1.00 90.81 96 SER A O 1
ATOM 775 N N . SER A 1 97 ? 3.213 -9.289 3.056 1.00 90.06 97 SER A N 1
ATOM 776 C CA . SER A 1 97 ? 1.949 -10.038 3.060 1.00 90.06 97 SER A CA 1
ATOM 777 C C . SER A 1 97 ? 1.669 -10.719 4.397 1.00 90.06 97 SER A C 1
ATOM 779 O O . SER A 1 97 ? 0.510 -10.865 4.758 1.00 90.06 97 SER A O 1
ATOM 781 N N . VAL A 1 98 ? 2.710 -11.075 5.161 1.00 88.94 98 VAL A N 1
ATOM 782 C CA . VAL A 1 98 ? 2.552 -11.622 6.517 1.00 88.94 98 VAL A CA 1
ATOM 783 C C . VAL A 1 98 ? 1.933 -10.576 7.441 1.00 88.94 98 VAL A C 1
ATOM 785 O O . VAL A 1 98 ? 0.907 -10.840 8.055 1.00 88.94 98 VAL A O 1
ATOM 788 N N . VAL A 1 99 ? 2.506 -9.369 7.504 1.00 90.94 99 VAL A N 1
ATOM 789 C CA . VAL A 1 99 ? 1.995 -8.300 8.381 1.00 90.94 99 VAL A CA 1
ATOM 790 C C . VAL A 1 99 ? 0.592 -7.871 7.948 1.00 90.94 99 VAL A C 1
ATOM 792 O O . VAL A 1 99 ? -0.305 -7.772 8.781 1.00 90.94 99 VAL A O 1
ATOM 795 N N . THR A 1 100 ? 0.378 -7.681 6.643 1.00 91.81 100 THR A N 1
ATOM 796 C CA . THR A 1 100 ? -0.942 -7.341 6.091 1.00 91.81 100 THR A CA 1
ATOM 797 C C . THR A 1 100 ? -1.987 -8.418 6.387 1.00 91.81 100 THR A C 1
ATOM 799 O O . THR A 1 100 ? -3.078 -8.096 6.851 1.00 91.81 100 THR A O 1
ATOM 802 N N . GLY A 1 101 ? -1.653 -9.692 6.170 1.00 89.06 101 GLY A N 1
ATOM 803 C CA . GLY A 1 101 ? -2.551 -10.813 6.440 1.00 89.06 101 GLY A CA 1
ATOM 804 C C . GLY A 1 101 ? -2.902 -10.937 7.920 1.00 89.06 101 GLY A C 1
ATOM 805 O O . GLY A 1 101 ? -4.069 -11.124 8.246 1.00 89.06 101 GLY A O 1
ATOM 806 N N . LEU A 1 102 ? -1.929 -10.757 8.820 1.00 90.00 102 LEU A N 1
ATOM 807 C CA . LEU A 1 102 ? -2.179 -10.763 10.265 1.00 90.00 102 LEU A CA 1
ATOM 808 C C . LEU A 1 102 ? -3.140 -9.648 10.682 1.00 90.00 102 LEU A C 1
ATOM 810 O O . LEU A 1 102 ? -4.050 -9.909 11.460 1.00 90.00 102 LEU A O 1
ATOM 814 N N . ILE A 1 103 ? -2.984 -8.438 10.139 1.00 90.88 103 ILE A N 1
ATOM 815 C CA . ILE A 1 103 ? -3.906 -7.328 10.415 1.00 90.88 103 ILE A CA 1
ATOM 816 C C . ILE A 1 103 ? -5.309 -7.647 9.899 1.00 90.88 103 ILE A C 1
ATOM 818 O O . ILE A 1 103 ? -6.274 -7.445 10.618 1.00 90.88 103 ILE A O 1
ATOM 822 N N . ILE A 1 104 ? -5.456 -8.177 8.687 1.00 91.88 104 ILE A N 1
ATOM 823 C CA . ILE A 1 104 ? -6.781 -8.570 8.183 1.00 91.88 104 ILE A CA 1
ATOM 824 C C . ILE A 1 104 ? -7.408 -9.645 9.086 1.00 91.88 104 ILE A C 1
ATOM 826 O O . ILE A 1 104 ? -8.581 -9.546 9.448 1.00 91.88 104 ILE A O 1
ATOM 830 N N . LEU A 1 105 ? -6.626 -10.646 9.500 1.00 89.38 105 LEU A N 1
ATOM 831 C CA . LEU A 1 105 ? -7.100 -11.724 10.367 1.00 89.38 105 LEU A CA 1
ATOM 832 C C . LEU A 1 105 ? -7.554 -11.216 11.736 1.00 89.38 105 LEU A C 1
ATOM 834 O O . LEU A 1 105 ? -8.612 -11.638 12.191 1.00 89.38 105 LEU A O 1
ATOM 838 N N . THR A 1 106 ? -6.823 -10.301 12.384 1.00 88.62 106 THR A N 1
ATOM 839 C CA . THR A 1 106 ? -7.232 -9.804 13.709 1.00 88.62 106 THR A CA 1
ATOM 840 C C . THR A 1 106 ? -8.601 -9.126 13.681 1.00 88.62 106 THR A C 1
ATOM 842 O O . THR A 1 106 ? -9.381 -9.309 14.609 1.00 88.62 106 THR A O 1
ATOM 845 N N . PHE A 1 107 ? -8.933 -8.415 12.603 1.00 87.88 107 PHE A N 1
ATOM 846 C CA . PHE A 1 107 ? -10.244 -7.779 12.426 1.00 87.88 107 PHE A CA 1
ATOM 847 C C . PHE A 1 107 ? -11.322 -8.717 11.878 1.00 87.88 107 PHE A C 1
ATOM 849 O O . PHE A 1 107 ? -12.497 -8.395 11.974 1.00 87.88 107 PHE A O 1
ATOM 856 N N . SER A 1 108 ? -10.954 -9.863 11.302 1.00 83.88 108 SER A N 1
ATOM 857 C CA . SER A 1 108 ? -11.926 -10.822 10.751 1.00 83.88 108 SER A CA 1
ATOM 858 C C . SER A 1 108 ? -12.657 -11.628 11.831 1.00 83.88 108 SER A C 1
ATOM 860 O O . SER A 1 108 ? -13.696 -12.218 11.551 1.00 83.88 108 SER A O 1
ATOM 862 N N . PHE A 1 109 ? -12.113 -11.674 13.049 1.00 75.31 109 PHE A N 1
ATOM 863 C CA . PHE A 1 109 ? -12.699 -12.373 14.200 1.00 75.31 109 PHE A CA 1
ATOM 864 C C . PHE A 1 109 ? -13.250 -11.421 15.272 1.00 75.31 109 PHE A C 1
ATOM 866 O O . PHE A 1 109 ? -13.546 -11.870 16.379 1.00 75.31 109 PHE A O 1
ATOM 873 N N . THR A 1 110 ? -13.339 -10.123 14.966 1.00 61.94 110 THR A N 1
ATOM 874 C CA . THR A 1 110 ? -13.918 -9.099 15.850 1.00 61.94 110 THR A CA 1
ATOM 875 C C . THR A 1 110 ? -15.289 -8.699 15.332 1.00 61.94 110 THR A C 1
ATOM 877 O O . THR A 1 110 ? -16.212 -8.586 16.165 1.00 61.94 110 THR A O 1
#

Foldseek 3Di:
DLQVVVVVDDPVCLVCVLVVLVVLLCVLPVVHDDLLSLLLNLLNVLSNLCVVDPDDDPVSSVLSNLSNVLNVVSSVCSVVVNDDDPVSVVSSVSSHPVNSVVVSVVVVVD